Protein AF-A0A7S0W787-F1 (afdb_monomer)

Radius of gyration: 27.92 Å; Cα contacts (8 Å, |Δi|>4): 117; chains: 1; bounding box: 80×28×77 Å

Sequence (166 aa):
MCRECEAVTPVLGPLVAQLLELDPGERISALEVVDALSQKQQAAREDATELCEEYMCPICQELVLDAHTVCADEHVFCRMCLSQWLEAKNECPTCRTITGAPRRLRVINNAVEKLASRVLTDRQREERELRKQEFIDAVAAAEAAYQGSLEEDALRRRASAASQEG

pLDDT: mean 87.85, std 10.56, range [49.78, 97.88]

Nearest PDB structures (foldseek):
  4whv-assembly2_J  TM=8.852E-01  e=3.895E-07  Homo sapiens
  4orh-assembly3_C  TM=9.271E-01  e=8.605E-07  Homo sapiens
  4orh-assembly1_L  TM=6.947E-01  e=3.646E-07  Homo sapiens
  9dgg-assembly1_K  TM=7.403E-01  e=1.379E-05  Homo sapiens
  4s3o-assembly2_B  TM=7.230E-01  e=2.049E-05  Homo sapiens

Structure (mmCIF, N/CA/C/O backbone):
data_AF-A0A7S0W787-F1
#
_entry.id   AF-A0A7S0W787-F1
#
loop_
_atom_site.group_PDB
_atom_site.id
_atom_site.type_symbol
_atom_site.label_atom_id
_atom_site.label_alt_id
_atom_site.label_comp_id
_atom_site.label_asym_id
_atom_site.label_entity_id
_atom_site.label_seq_id
_atom_site.pdbx_PDB_ins_code
_atom_site.Cartn_x
_atom_site.Cartn_y
_atom_site.Cartn_z
_atom_site.occupancy
_atom_site.B_iso_or_equiv
_atom_site.auth_seq_id
_atom_site.auth_comp_id
_atom_site.auth_asym_id
_atom_site.auth_atom_id
_atom_site.pdbx_PDB_model_num
ATOM 1 N N . MET A 1 1 ? -11.855 14.039 47.898 1.00 52.19 1 MET A N 1
ATOM 2 C CA . MET A 1 1 ? -10.699 13.577 47.095 1.00 52.19 1 MET A CA 1
ATOM 3 C C . MET A 1 1 ? -9.539 14.544 47.308 1.00 52.19 1 MET A C 1
ATOM 5 O O . MET A 1 1 ? -9.792 15.720 47.532 1.00 52.19 1 MET A O 1
ATOM 9 N N . CYS A 1 2 ? -8.297 14.051 47.350 1.00 54.84 2 CYS A N 1
ATOM 10 C CA . CYS A 1 2 ? -7.092 14.872 47.530 1.00 54.84 2 CYS A CA 1
ATOM 11 C C . CYS A 1 2 ? -6.780 15.657 46.239 1.00 54.84 2 CYS A C 1
ATOM 13 O O . CYS A 1 2 ? -6.910 15.096 45.152 1.00 54.84 2 CYS A O 1
ATOM 15 N N . ARG A 1 3 ? -6.325 16.918 46.355 1.00 59.16 3 ARG A N 1
ATOM 16 C CA . ARG A 1 3 ? -5.913 17.775 45.218 1.00 59.16 3 ARG A CA 1
ATOM 17 C C . ARG A 1 3 ? -4.803 17.158 44.354 1.00 59.16 3 ARG A C 1
ATOM 19 O O . ARG A 1 3 ? -4.691 17.492 43.182 1.00 59.16 3 ARG A O 1
ATOM 26 N N . GLU A 1 4 ? -4.008 16.242 44.902 1.00 56.34 4 GLU A N 1
ATOM 27 C CA . GLU A 1 4 ? -2.956 15.535 44.157 1.00 56.34 4 GLU A CA 1
ATOM 28 C C . GLU A 1 4 ? -3.520 14.453 43.219 1.00 56.34 4 GLU A C 1
ATOM 30 O O . GLU A 1 4 ? -2.896 14.138 42.211 1.00 56.34 4 GLU A O 1
ATOM 35 N N . CYS A 1 5 ? -4.722 13.921 43.476 1.00 52.41 5 CYS A N 1
ATOM 36 C CA . CYS A 1 5 ? -5.348 12.907 42.618 1.00 52.41 5 CYS A CA 1
ATOM 37 C C . CYS A 1 5 ? -5.974 13.508 41.343 1.00 52.41 5 CYS A C 1
ATOM 39 O O . CYS A 1 5 ? -6.002 12.849 40.304 1.00 52.41 5 CYS A O 1
ATOM 41 N N . GLU A 1 6 ? -6.444 14.760 41.404 1.00 52.56 6 GL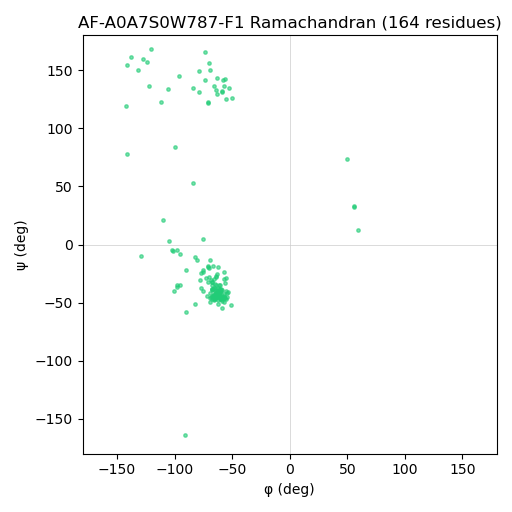U A N 1
ATOM 42 C CA . GLU A 1 6 ? -7.028 15.483 40.259 1.00 52.56 6 GLU A CA 1
ATOM 43 C C . GLU A 1 6 ? -5.985 15.822 39.180 1.00 52.56 6 GLU A C 1
ATOM 45 O O . GLU A 1 6 ? -6.308 15.827 37.995 1.00 52.56 6 GLU A O 1
ATOM 50 N N . ALA A 1 7 ? -4.720 16.036 39.565 1.00 57.72 7 ALA A N 1
ATOM 51 C CA . ALA A 1 7 ? -3.634 16.354 38.633 1.00 57.72 7 ALA A CA 1
ATOM 52 C C . ALA A 1 7 ? -3.102 15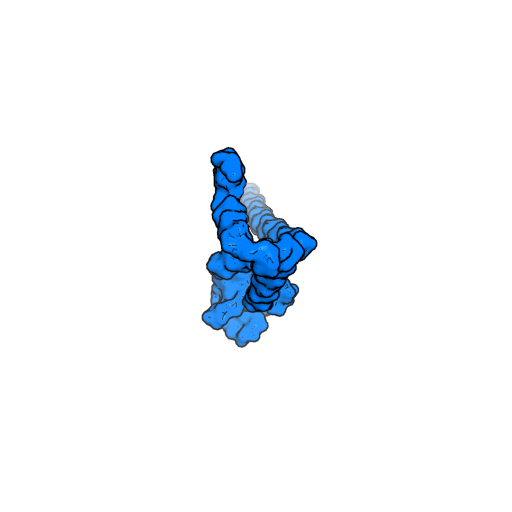.132 37.856 1.00 57.72 7 ALA A C 1
ATOM 54 O O . ALA A 1 7 ? -2.548 15.285 36.770 1.00 57.72 7 ALA A O 1
ATOM 55 N N . VAL A 1 8 ? -3.266 13.918 38.397 1.00 58.81 8 VAL A N 1
ATOM 56 C CA . VAL A 1 8 ? -2.678 12.683 37.840 1.00 58.81 8 VAL A CA 1
ATOM 57 C C . VAL A 1 8 ? -3.606 12.004 36.824 1.00 58.81 8 VAL A C 1
ATOM 59 O O . VAL A 1 8 ? -3.138 11.273 35.955 1.00 58.81 8 VAL A O 1
ATO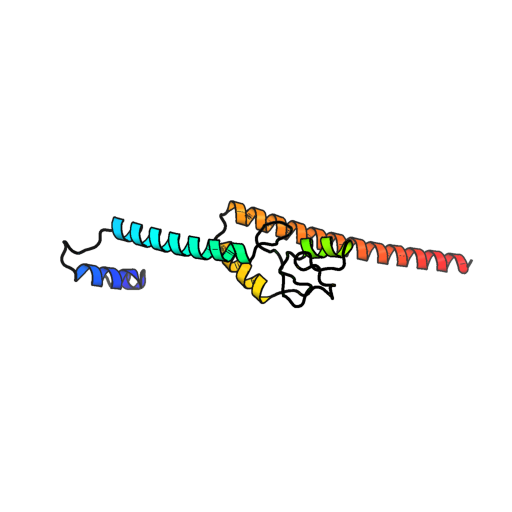M 62 N N . THR A 1 9 ? -4.918 12.266 36.874 1.00 55.59 9 THR A N 1
ATOM 63 C CA . THR A 1 9 ? -5.894 11.696 35.927 1.00 55.59 9 THR A CA 1
ATOM 64 C C . THR A 1 9 ? -6.982 12.716 35.546 1.00 55.59 9 THR A C 1
ATOM 66 O O . THR A 1 9 ? -8.112 12.635 36.030 1.00 55.59 9 THR A O 1
ATOM 69 N N . PRO A 1 10 ? -6.687 13.674 34.645 1.00 64.44 10 PRO A N 1
ATOM 70 C CA . PRO A 1 10 ? -7.582 14.803 34.350 1.00 64.44 10 PRO A CA 1
ATOM 71 C C . PRO A 1 10 ? -8.946 14.387 33.777 1.00 64.44 10 PRO A C 1
ATOM 73 O O . PRO A 1 10 ? -9.900 15.154 33.827 1.00 64.44 10 PRO A O 1
ATOM 76 N N . VAL A 1 11 ? -9.050 13.167 33.247 1.00 71.56 11 VAL A N 1
ATOM 77 C CA . VAL A 1 11 ? -10.291 12.609 32.693 1.00 71.56 11 VAL A CA 1
ATOM 78 C C . VAL A 1 11 ? -11.046 11.763 33.720 1.00 71.56 11 VAL A C 1
ATOM 80 O O . VAL A 1 11 ? -12.273 11.762 33.738 1.00 71.56 11 VAL A O 1
ATOM 83 N N . LEU A 1 12 ? -10.330 11.053 34.597 1.00 76.75 12 LEU A N 1
ATOM 84 C CA . LEU A 1 12 ? -10.939 10.081 35.505 1.00 76.75 12 LEU A CA 1
ATOM 85 C C . LEU A 1 12 ? -11.639 10.771 36.684 1.00 76.75 12 LEU A C 1
ATOM 87 O O . LEU A 1 12 ? -12.713 10.342 37.089 1.00 76.75 12 LEU A O 1
ATOM 91 N N . GLY A 1 13 ? -11.069 11.864 37.204 1.00 79.12 13 GLY A N 1
ATOM 92 C CA . GLY A 1 13 ? -11.644 12.629 38.318 1.00 79.12 13 GLY A CA 1
ATOM 93 C C . GLY A 1 13 ? -13.055 13.172 38.035 1.00 79.12 13 GLY A C 1
ATOM 94 O O . GLY A 1 13 ? -13.975 12.849 38.789 1.00 79.12 13 GLY A O 1
ATOM 95 N N . PRO A 1 14 ? -13.262 13.934 36.943 1.00 82.25 14 PRO A N 1
ATOM 96 C CA . PRO A 1 14 ? -14.587 14.425 36.561 1.00 82.25 14 PRO A CA 1
ATOM 97 C C . PRO A 1 14 ? -15.596 13.302 36.293 1.00 82.25 14 PRO A C 1
ATOM 99 O O . PRO A 1 14 ? -16.752 13.410 36.693 1.00 82.25 14 PRO A O 1
ATOM 102 N N . LEU A 1 15 ? -15.153 12.204 35.671 1.00 80.50 15 LEU A N 1
ATOM 103 C CA . LEU A 1 15 ? -16.003 11.047 35.386 1.00 80.50 15 LEU A CA 1
ATOM 104 C C . LEU A 1 15 ? -16.492 10.373 36.680 1.00 80.50 15 LEU A C 1
ATOM 106 O O . LEU A 1 15 ? -17.666 10.043 36.813 1.00 80.50 15 LEU A O 1
ATOM 110 N N . VAL A 1 16 ? -15.599 10.205 37.660 1.00 83.38 16 VAL A N 1
ATOM 111 C CA . VAL A 1 16 ? -15.938 9.642 38.975 1.00 83.38 16 VAL A CA 1
ATOM 112 C C . VAL A 1 16 ? -16.894 10.562 39.737 1.00 83.38 16 VAL A C 1
ATOM 114 O O . VAL A 1 16 ? -17.827 10.064 40.359 1.00 83.38 16 VAL A O 1
ATOM 117 N N . ALA A 1 17 ? -16.713 11.886 39.668 1.00 83.81 17 ALA A N 1
ATOM 118 C CA . ALA A 1 17 ? -17.637 12.840 40.285 1.00 83.81 17 ALA A CA 1
ATOM 119 C C . ALA A 1 17 ? -19.055 12.720 39.699 1.00 83.81 17 ALA A C 1
ATOM 121 O O . ALA A 1 17 ? -20.009 12.578 40.458 1.00 83.81 17 ALA A O 1
ATOM 122 N N . GLN A 1 18 ? -19.177 12.659 38.368 1.00 82.88 18 GLN A N 1
ATOM 123 C CA . GLN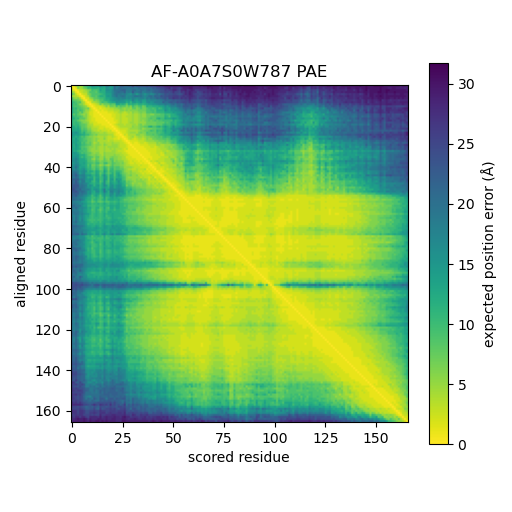 A 1 18 ? -20.459 12.455 37.679 1.00 82.88 18 GLN A CA 1
ATOM 124 C C . GLN A 1 18 ? -21.128 11.126 38.059 1.00 82.88 18 GLN A C 1
ATOM 126 O O . GLN A 1 18 ? -22.333 11.079 38.279 1.00 82.88 18 GLN A O 1
ATOM 131 N N . LEU A 1 19 ? -20.361 10.039 38.189 1.00 82.12 19 LEU A N 1
ATOM 132 C CA . LEU A 1 19 ? -20.898 8.739 38.612 1.00 82.12 19 LEU A CA 1
ATOM 133 C C . LEU A 1 19 ? -21.380 8.739 40.069 1.00 82.12 19 LEU A C 1
ATOM 135 O O . LEU A 1 19 ? -22.312 8.015 40.412 1.00 82.12 19 LEU A O 1
ATOM 139 N N . LEU A 1 20 ? -20.748 9.524 40.944 1.00 84.81 20 LEU A N 1
ATOM 140 C CA . LEU A 1 20 ? -21.141 9.627 42.350 1.00 84.81 20 LEU A CA 1
ATOM 141 C C . LEU A 1 20 ? -22.411 10.466 42.559 1.00 84.81 20 LEU A C 1
ATOM 143 O O . LEU A 1 20 ? -23.077 10.261 43.574 1.00 84.81 20 LEU A O 1
ATOM 147 N N . GLU A 1 21 ? -22.754 11.351 41.617 1.00 88.31 21 GLU A N 1
ATOM 148 C CA . GLU A 1 21 ? -24.019 12.105 41.596 1.00 88.31 21 GLU A CA 1
ATOM 149 C C . GLU A 1 21 ? -25.236 11.228 41.256 1.00 88.31 21 GLU A C 1
ATOM 151 O O . GLU A 1 21 ? -26.361 11.604 41.578 1.00 88.31 21 GLU A O 1
ATOM 156 N N . LEU A 1 22 ? -25.021 10.050 40.658 1.00 85.81 22 LEU A N 1
ATOM 157 C CA . LEU A 1 22 ? -26.072 9.065 40.396 1.00 85.81 22 LEU A CA 1
ATOM 158 C C . LEU A 1 22 ? -26.417 8.258 41.652 1.00 85.81 22 LEU A C 1
ATOM 160 O O . LEU A 1 22 ? -25.543 7.955 42.487 1.00 85.81 22 LEU A O 1
ATOM 164 N N . ASP A 1 23 ? -27.679 7.833 41.735 1.00 91.62 23 ASP A N 1
ATOM 165 C CA . ASP A 1 23 ? -28.135 6.904 42.763 1.00 91.62 23 ASP A CA 1
ATOM 166 C C . ASP A 1 23 ? -27.322 5.598 42.704 1.00 91.62 23 ASP A C 1
ATOM 168 O O . ASP A 1 23 ? -27.001 5.116 41.615 1.00 91.62 23 ASP A O 1
ATOM 172 N N . PRO A 1 24 ? -26.975 4.968 43.846 1.00 84.88 24 PRO A N 1
ATOM 173 C CA . PRO A 1 24 ? -26.099 3.795 43.861 1.00 84.88 24 PRO A CA 1
ATOM 174 C C . PRO A 1 24 ? -26.560 2.624 42.982 1.00 84.88 24 PRO A C 1
ATOM 176 O O . PRO A 1 24 ? -25.714 1.868 42.513 1.00 84.88 24 PRO A O 1
ATOM 179 N N . GLY A 1 25 ? -27.872 2.473 42.766 1.00 83.94 25 GLY A N 1
ATOM 180 C CA . GLY A 1 25 ? -28.451 1.447 41.890 1.00 83.94 25 GLY A CA 1
ATOM 181 C C . GLY A 1 25 ? -28.427 1.792 40.397 1.00 83.94 25 GLY A C 1
ATOM 182 O O . GLY A 1 25 ? -28.647 0.908 39.578 1.00 83.94 25 GLY A O 1
ATOM 183 N N . GLU A 1 26 ? -28.149 3.047 40.045 1.00 85.38 26 GLU A N 1
ATOM 184 C CA . GLU A 1 26 ? -28.055 3.544 38.664 1.00 85.38 26 GLU A CA 1
ATOM 185 C C . GLU A 1 26 ? -26.599 3.688 38.194 1.00 85.38 26 GLU A C 1
ATOM 187 O O . GLU A 1 26 ? -26.330 3.990 37.030 1.00 85.38 26 GLU A O 1
ATOM 192 N N . ARG A 1 27 ? -25.632 3.469 39.093 1.00 87.69 27 ARG A N 1
ATOM 193 C CA . ARG A 1 27 ? -24.209 3.503 38.758 1.00 87.69 27 ARG A CA 1
ATOM 194 C C . ARG A 1 27 ? -23.845 2.289 37.923 1.00 87.69 27 ARG A C 1
ATOM 196 O O . ARG A 1 27 ? -23.958 1.155 38.381 1.00 87.69 27 ARG A O 1
ATOM 203 N N . ILE A 1 28 ? -23.316 2.555 36.737 1.00 85.25 28 ILE A N 1
ATOM 204 C CA . ILE A 1 28 ? -22.718 1.531 35.889 1.00 85.25 28 ILE A CA 1
ATOM 205 C C . ILE A 1 28 ? -21.558 0.846 36.628 1.00 85.25 28 ILE A C 1
ATOM 207 O O . ILE A 1 28 ? -20.701 1.496 37.238 1.00 85.25 28 ILE A O 1
ATOM 211 N N . SER A 1 29 ? -21.538 -0.481 36.603 1.00 87.69 29 SER A N 1
ATOM 212 C CA . SER A 1 29 ? -20.470 -1.265 37.210 1.00 87.69 29 SER A CA 1
ATOM 213 C C . SER A 1 29 ? -19.169 -1.121 36.422 1.00 87.69 29 SER A C 1
ATOM 215 O O . SER A 1 29 ? -19.155 -0.854 35.220 1.00 87.69 29 SER A O 1
ATOM 217 N N . ALA A 1 30 ? -18.038 -1.360 37.091 1.00 85.31 30 ALA A N 1
ATOM 218 C CA . ALA A 1 30 ? -16.740 -1.377 36.420 1.00 85.31 30 ALA A CA 1
ATOM 219 C C . ALA A 1 30 ? -16.703 -2.382 35.252 1.00 85.31 30 ALA A C 1
ATOM 221 O O . ALA A 1 30 ? -16.044 -2.121 34.251 1.00 85.31 30 ALA A O 1
ATOM 222 N N . LEU A 1 31 ? -17.433 -3.499 35.367 1.00 88.44 31 LEU A N 1
ATOM 223 C CA . LEU A 1 31 ? -17.524 -4.510 34.316 1.00 88.44 31 LEU A CA 1
ATOM 224 C C . LEU A 1 31 ? -18.271 -3.971 33.089 1.00 88.44 31 LEU A C 1
ATOM 226 O O . LEU A 1 31 ? -17.760 -4.061 31.981 1.00 88.44 31 LEU A O 1
ATOM 230 N N . GLU A 1 32 ? -19.419 -3.324 33.289 1.00 90.12 32 GLU A N 1
ATOM 231 C CA . GLU A 1 32 ? -20.201 -2.727 32.199 1.00 90.12 32 GLU A CA 1
ATOM 232 C C . GLU A 1 32 ? -19.447 -1.588 31.496 1.00 90.12 32 GLU A C 1
ATOM 234 O O . GLU A 1 32 ? -19.536 -1.445 30.277 1.00 90.12 32 GLU A O 1
ATOM 239 N N . VAL A 1 33 ? -18.652 -0.800 32.232 1.00 86.94 33 VAL A N 1
ATOM 240 C CA . VAL A 1 33 ? -17.760 0.203 31.625 1.00 86.94 33 VAL A CA 1
ATOM 241 C C . VAL A 1 33 ? -16.705 -0.469 30.745 1.00 86.94 33 VAL A C 1
ATOM 243 O O . VAL A 1 33 ? -16.465 -0.019 29.624 1.00 86.94 33 VAL A O 1
ATOM 246 N N . VAL A 1 34 ? -16.073 -1.542 31.228 1.00 88.44 34 VAL A N 1
ATOM 247 C CA . VAL A 1 34 ? -15.064 -2.296 30.465 1.00 88.44 34 VAL A CA 1
ATOM 248 C C . VAL A 1 34 ? -15.678 -2.938 29.220 1.00 88.44 34 VAL A C 1
ATOM 250 O O . VAL A 1 34 ? -15.078 -2.859 28.145 1.00 88.44 34 VAL A O 1
ATOM 253 N N . ASP A 1 35 ? -16.880 -3.500 29.329 1.00 91.81 35 ASP A N 1
ATOM 254 C CA . ASP A 1 35 ? -17.603 -4.095 28.205 1.00 91.81 35 ASP A CA 1
ATOM 255 C C . ASP A 1 35 ? -17.971 -3.039 27.157 1.00 91.81 35 ASP A C 1
ATOM 257 O O . ASP A 1 35 ? -17.689 -3.224 25.972 1.00 91.81 35 ASP A O 1
ATOM 261 N N . ALA A 1 36 ? -18.510 -1.888 27.572 1.00 86.38 36 ALA A N 1
ATOM 262 C CA . ALA A 1 36 ? -18.853 -0.793 26.664 1.00 86.38 36 ALA A CA 1
ATOM 263 C C . ALA A 1 36 ? -17.620 -0.221 25.940 1.00 86.38 36 ALA A C 1
ATOM 265 O O . ALA A 1 36 ? -17.670 0.077 24.742 1.00 86.38 36 ALA A O 1
ATOM 266 N N . LEU A 1 37 ? -16.486 -0.087 26.640 1.00 86.50 37 LEU A N 1
ATOM 267 C CA . LEU A 1 37 ? -15.221 0.336 26.033 1.00 86.50 37 LEU A CA 1
ATOM 268 C C . LEU A 1 37 ? -14.700 -0.702 25.037 1.00 86.50 37 LEU A C 1
ATOM 270 O O . LEU A 1 37 ? -14.260 -0.327 23.949 1.00 86.50 37 LEU A O 1
ATOM 274 N N . SER A 1 38 ? -14.783 -1.986 25.383 1.00 87.88 38 SER A N 1
ATOM 275 C CA . SER A 1 38 ? -14.355 -3.089 24.517 1.00 87.88 38 SER A CA 1
ATOM 276 C C . SER A 1 38 ? -15.205 -3.162 23.247 1.00 87.88 38 SER A C 1
ATOM 278 O O . SER A 1 38 ? -14.655 -3.231 22.151 1.00 87.88 38 SER A O 1
ATOM 280 N N . GLN A 1 39 ? -16.531 -3.040 23.364 1.00 86.25 39 GLN A N 1
ATOM 281 C CA . GLN A 1 39 ? -17.450 -2.976 22.221 1.00 86.25 39 GLN A CA 1
ATOM 282 C C . GLN A 1 39 ? -17.150 -1.776 21.316 1.00 86.25 39 GLN A C 1
ATOM 284 O O . GLN A 1 39 ? -17.072 -1.919 20.097 1.00 86.25 39 GLN A O 1
ATOM 289 N N . LYS A 1 40 ? -16.906 -0.594 21.896 1.00 83.56 40 LYS A N 1
ATOM 290 C CA . LYS A 1 40 ? -16.558 0.609 21.127 1.00 83.56 40 LYS A CA 1
ATOM 291 C C . LYS A 1 40 ? -15.212 0.476 20.408 1.00 83.56 40 LYS A C 1
ATOM 293 O O . LYS A 1 40 ? -15.070 0.956 19.285 1.00 83.56 40 LYS A O 1
ATOM 298 N N . GLN A 1 41 ? -14.225 -0.164 21.036 1.00 82.88 41 GLN A N 1
ATOM 299 C CA . GLN A 1 41 ? -12.941 -0.471 20.399 1.00 82.88 41 GLN A CA 1
ATOM 300 C C . GLN A 1 41 ? -13.090 -1.497 19.272 1.00 82.88 41 GLN A C 1
ATOM 302 O O . GLN A 1 41 ? -12.422 -1.364 18.249 1.00 82.88 41 GLN A O 1
ATOM 307 N N . GLN A 1 42 ? -13.959 -2.491 19.448 1.00 82.31 42 GLN A N 1
ATOM 308 C CA . GLN A 1 42 ? -14.235 -3.511 18.445 1.00 82.31 42 GLN A CA 1
ATOM 309 C C . GLN A 1 42 ? -14.914 -2.915 17.204 1.00 82.31 42 GLN A C 1
ATOM 311 O O . GLN A 1 42 ? -14.412 -3.112 16.104 1.00 82.31 42 GLN A O 1
ATOM 316 N N . ALA A 1 43 ? -15.948 -2.087 17.378 1.00 78.06 43 ALA A N 1
ATOM 317 C CA . ALA A 1 43 ? -16.596 -1.383 16.268 1.00 78.06 43 ALA A CA 1
ATOM 318 C C . ALA A 1 43 ? -15.606 -0.487 15.498 1.00 78.06 43 ALA A C 1
ATOM 320 O O . ALA A 1 43 ? -15.510 -0.552 14.279 1.00 78.06 43 ALA A O 1
ATOM 321 N N . ALA A 1 44 ? -14.769 0.278 16.213 1.00 77.31 44 ALA A N 1
ATOM 322 C CA . ALA A 1 44 ? -13.744 1.108 15.577 1.00 77.31 44 ALA A CA 1
ATOM 323 C C . ALA A 1 44 ? -12.671 0.291 14.826 1.00 77.31 44 ALA A C 1
ATOM 325 O O . ALA A 1 44 ? -12.044 0.803 13.898 1.00 77.31 44 ALA A O 1
ATOM 326 N N . ARG A 1 45 ? -12.419 -0.958 15.242 1.00 79.50 45 ARG A N 1
ATOM 327 C CA . ARG A 1 45 ? -11.538 -1.893 14.530 1.00 79.50 45 ARG A CA 1
ATOM 328 C C . ARG A 1 45 ? -12.206 -2.469 13.289 1.00 79.50 45 ARG A C 1
ATOM 330 O O . ARG A 1 45 ? -11.527 -2.594 12.277 1.00 79.50 45 ARG A O 1
ATOM 337 N N . GLU A 1 46 ? -13.488 -2.802 13.362 1.00 82.12 46 GLU A N 1
ATOM 338 C CA . GLU A 1 46 ? -14.277 -3.298 12.230 1.00 82.12 46 GLU A CA 1
ATOM 339 C C . GLU A 1 46 ? -14.361 -2.240 11.123 1.00 82.12 46 GLU A C 1
ATOM 341 O O . GLU A 1 46 ? -13.917 -2.518 10.011 1.00 82.12 46 GLU A O 1
ATOM 346 N N . ASP A 1 47 ? -14.741 -1.000 1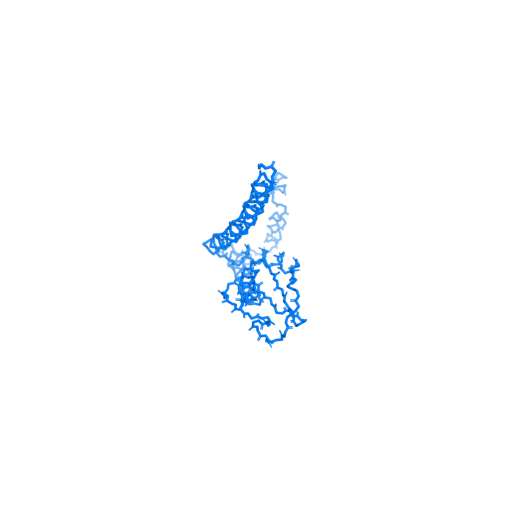1.456 1.00 80.81 47 ASP A N 1
ATOM 347 C CA . ASP A 1 47 ? -14.755 0.137 10.518 1.00 80.81 47 ASP A CA 1
ATOM 348 C C . ASP A 1 47 ? -13.383 0.349 9.850 1.00 80.81 47 ASP A C 1
ATOM 350 O O . ASP A 1 47 ? -13.256 0.628 8.657 1.00 80.81 47 ASP A O 1
ATOM 354 N N . ALA A 1 48 ? -12.309 0.227 10.635 1.00 80.25 48 ALA A N 1
ATOM 355 C CA . ALA A 1 48 ? -10.956 0.389 10.124 1.00 80.25 48 ALA A CA 1
ATOM 356 C C . ALA A 1 48 ? -10.511 -0.802 9.254 1.00 80.25 48 ALA A C 1
ATOM 358 O O . ALA A 1 48 ? -9.698 -0.610 8.350 1.00 80.25 48 ALA A O 1
ATOM 359 N N . THR A 1 49 ? -11.041 -2.003 9.505 1.00 82.38 49 THR A N 1
ATOM 360 C CA . THR A 1 49 ? -10.778 -3.210 8.707 1.00 82.38 49 THR A CA 1
ATOM 361 C C . THR A 1 49 ? -11.462 -3.122 7.349 1.00 82.38 49 THR A C 1
ATOM 363 O O . THR A 1 49 ? -10.803 -3.372 6.346 1.00 82.38 49 THR A O 1
ATOM 366 N N . GLU A 1 50 ? -12.719 -2.678 7.301 1.00 84.44 50 GLU A N 1
ATOM 367 C CA . GLU A 1 50 ? -13.434 -2.409 6.045 1.00 84.44 50 GLU A CA 1
ATOM 368 C C . GLU A 1 50 ? -12.663 -1.384 5.198 1.00 84.44 50 GLU A C 1
ATOM 370 O O . GLU A 1 50 ? -12.373 -1.606 4.025 1.00 84.44 50 GLU A O 1
ATOM 375 N N . LEU A 1 51 ? -12.189 -0.303 5.825 1.00 83.50 51 LEU A N 1
ATOM 376 C CA . LEU A 1 51 ? -11.371 0.693 5.136 1.00 83.50 51 LEU A CA 1
ATOM 377 C C . LEU A 1 51 ? -10.025 0.135 4.639 1.00 83.50 51 LEU A C 1
ATOM 379 O O . LEU A 1 51 ? -9.476 0.650 3.667 1.00 83.50 51 LEU A O 1
ATOM 383 N N . CYS A 1 52 ? -9.461 -0.891 5.283 1.00 84.00 52 CYS A N 1
ATOM 384 C CA . CYS A 1 52 ? -8.227 -1.524 4.816 1.00 84.00 52 CYS A CA 1
ATOM 385 C C . CYS A 1 52 ? -8.398 -2.244 3.473 1.00 84.00 52 CYS A C 1
ATOM 387 O O . CYS A 1 52 ? -7.423 -2.301 2.719 1.00 84.00 52 CYS A O 1
ATOM 389 N N . GLU A 1 53 ? -9.593 -2.750 3.160 1.00 84.31 53 GLU A N 1
ATOM 390 C CA . GLU A 1 53 ? -9.871 -3.474 1.912 1.00 84.31 53 GLU A CA 1
ATOM 391 C C . GLU A 1 53 ? -9.666 -2.576 0.681 1.00 84.31 53 GLU A C 1
ATOM 393 O O . GLU A 1 53 ? -9.050 -2.996 -0.300 1.00 84.31 53 GLU A O 1
ATOM 398 N N . GLU A 1 54 ? -10.041 -1.299 0.787 1.00 87.69 54 GLU A N 1
ATOM 399 C CA . GLU A 1 54 ? -9.869 -0.275 -0.258 1.00 87.69 54 GLU A CA 1
ATOM 400 C C . GLU A 1 54 ? -8.397 0.078 -0.543 1.00 87.69 54 GLU A C 1
ATOM 402 O O . GLU A 1 54 ? -8.058 0.640 -1.586 1.00 87.69 54 GLU A O 1
ATOM 407 N N . TYR A 1 55 ? -7.489 -0.252 0.381 1.00 93.44 55 TYR A N 1
ATOM 408 C CA . TYR A 1 55 ? -6.054 0.013 0.258 1.00 93.44 55 TYR A CA 1
ATOM 409 C C . TYR A 1 55 ? -5.227 -1.255 0.051 1.00 93.44 55 TYR A C 1
ATOM 411 O O . TYR A 1 55 ? -4.018 -1.253 0.312 1.00 93.44 55 TYR A O 1
ATOM 419 N N . MET A 1 56 ? -5.841 -2.340 -0.417 1.00 95.06 56 MET A N 1
ATOM 420 C CA . MET A 1 56 ? -5.114 -3.541 -0.812 1.00 95.06 56 MET A CA 1
ATOM 421 C C . MET A 1 56 ? -4.587 -3.427 -2.240 1.00 95.06 56 MET A C 1
ATOM 423 O O . MET A 1 56 ? -5.281 -3.029 -3.171 1.00 95.06 56 MET A O 1
ATOM 427 N N . CYS A 1 57 ? -3.331 -3.814 -2.433 1.00 97.12 57 CYS A N 1
ATOM 428 C CA . CYS A 1 57 ? -2.745 -3.910 -3.758 1.00 97.12 57 CYS A CA 1
ATOM 429 C C . CYS A 1 57 ? -3.372 -5.108 -4.488 1.00 97.12 57 CYS A C 1
ATOM 431 O O . CYS A 1 57 ? -3.207 -6.233 -4.018 1.00 97.12 57 CYS A O 1
ATOM 433 N N . PRO A 1 58 ? -3.996 -4.936 -5.663 1.00 96.25 58 PRO A N 1
ATOM 434 C CA . PRO A 1 58 ? -4.664 -6.037 -6.365 1.00 96.25 58 PRO A CA 1
ATOM 435 C C . PRO A 1 58 ? -3.688 -7.084 -6.930 1.00 96.25 58 PRO A C 1
ATOM 437 O O . PRO A 1 58 ? -4.109 -8.170 -7.314 1.00 96.25 58 PRO A O 1
ATOM 440 N N . ILE A 1 59 ? -2.385 -6.780 -6.983 1.00 96.88 59 ILE A N 1
ATOM 441 C CA . ILE A 1 59 ? -1.353 -7.714 -7.456 1.00 96.88 59 ILE A CA 1
ATOM 442 C C . ILE A 1 59 ? -0.930 -8.672 -6.338 1.00 96.88 59 ILE A C 1
ATOM 444 O O . ILE A 1 59 ? -0.901 -9.880 -6.548 1.00 96.88 59 ILE A O 1
ATOM 448 N N . CYS A 1 60 ? -0.588 -8.144 -5.158 1.00 95.75 60 CYS A N 1
ATOM 449 C CA . CYS A 1 60 ? -0.078 -8.955 -4.046 1.00 95.75 60 CYS A CA 1
ATOM 450 C C . CYS A 1 60 ? -1.117 -9.239 -2.954 1.00 95.75 60 CYS A C 1
ATOM 452 O O . CYS A 1 60 ? -0.802 -9.962 -2.021 1.00 95.75 60 CYS A O 1
ATOM 454 N N . GLN A 1 61 ? -2.319 -8.663 -3.052 1.00 94.62 61 GLN A N 1
ATOM 455 C CA . GLN A 1 61 ? -3.433 -8.829 -2.106 1.00 94.62 61 GLN A CA 1
ATOM 456 C C . GLN A 1 61 ? -3.077 -8.470 -0.656 1.00 94.62 61 GLN A C 1
ATOM 458 O O . GLN A 1 61 ? -3.607 -9.027 0.297 1.00 94.62 61 GLN A O 1
ATOM 463 N N . GLU A 1 62 ? -2.179 -7.502 -0.487 1.00 94.56 62 GLU A N 1
ATOM 464 C CA . GLU A 1 62 ? -1.785 -6.975 0.818 1.00 94.56 62 GLU A CA 1
ATOM 465 C C . GLU A 1 62 ? -1.923 -5.456 0.837 1.00 94.56 62 GLU A C 1
ATOM 467 O O . GLU A 1 62 ? -1.888 -4.811 -0.217 1.00 94.56 62 GLU A O 1
ATOM 472 N N . LEU A 1 63 ? -2.004 -4.875 2.040 1.00 95.25 63 LEU A N 1
ATOM 473 C CA . LEU A 1 63 ? -2.042 -3.427 2.232 1.00 95.25 63 LEU A CA 1
ATOM 474 C C . LEU A 1 63 ? -0.895 -2.755 1.461 1.00 95.25 63 LEU A C 1
ATOM 476 O O . LEU A 1 63 ? 0.279 -3.111 1.631 1.00 95.25 63 LEU A O 1
ATOM 480 N N . VAL A 1 64 ? -1.226 -1.776 0.621 1.00 97.06 64 VAL A N 1
ATOM 481 C CA . VAL A 1 64 ? -0.294 -1.166 -0.334 1.00 97.06 64 VAL A CA 1
ATOM 482 C C . VAL A 1 64 ? 0.987 -0.674 0.354 1.00 97.06 64 VAL A C 1
ATOM 484 O O . VAL A 1 64 ? 0.953 -0.031 1.402 1.00 97.06 64 VAL A O 1
ATOM 487 N N . LEU A 1 65 ? 2.144 -0.960 -0.242 1.00 96.06 65 LEU A N 1
ATOM 488 C CA . LEU A 1 65 ? 3.450 -0.450 0.177 1.00 96.06 65 LEU A CA 1
ATOM 489 C C . LEU A 1 65 ? 4.001 0.506 -0.870 1.00 96.06 65 LEU A C 1
ATOM 491 O O . LEU A 1 65 ? 4.177 0.122 -2.024 1.00 96.06 65 LEU A O 1
ATOM 495 N N . ASP A 1 66 ? 4.284 1.738 -0.448 1.00 95.38 66 ASP A N 1
ATOM 496 C CA . ASP A 1 66 ? 4.682 2.830 -1.334 1.00 95.38 66 ASP A CA 1
ATOM 497 C C . ASP A 1 66 ? 3.713 2.964 -2.525 1.00 95.38 66 ASP A C 1
ATOM 499 O O . ASP A 1 66 ? 4.010 2.569 -3.647 1.00 95.38 66 ASP A O 1
ATOM 503 N N . ALA A 1 67 ? 2.513 3.477 -2.260 1.00 97.00 67 ALA A N 1
ATOM 504 C CA . ALA A 1 67 ? 1.397 3.590 -3.189 1.00 97.00 67 ALA A CA 1
ATOM 505 C C . ALA A 1 67 ? 1.757 4.340 -4.475 1.00 97.00 67 ALA A C 1
ATOM 507 O O . ALA A 1 67 ? 2.204 5.493 -4.435 1.00 97.00 67 ALA A O 1
ATOM 508 N N . HIS A 1 68 ? 1.512 3.693 -5.614 1.00 96.94 68 HIS A N 1
ATOM 509 C CA . HIS A 1 68 ? 1.687 4.257 -6.948 1.00 96.94 68 HIS A CA 1
ATOM 510 C C . HIS A 1 68 ? 0.459 4.015 -7.824 1.00 96.94 68 HIS A C 1
ATOM 512 O O . HIS A 1 68 ? -0.227 3.005 -7.688 1.00 96.94 68 HIS A O 1
ATOM 518 N N . THR A 1 69 ? 0.237 4.938 -8.757 1.00 96.25 69 THR A N 1
ATOM 519 C CA . THR A 1 69 ? -0.715 4.808 -9.865 1.00 96.25 69 THR A CA 1
ATOM 520 C C . THR A 1 69 ? 0.004 5.013 -11.190 1.00 96.25 69 THR A C 1
ATOM 522 O O . THR A 1 69 ? 1.053 5.658 -11.255 1.00 96.25 69 THR A O 1
ATOM 525 N N . VAL A 1 70 ? -0.574 4.489 -12.263 1.00 96.19 70 VAL A N 1
ATOM 526 C CA . VAL A 1 70 ? -0.050 4.615 -13.624 1.00 96.19 70 VAL A CA 1
ATOM 527 C C . VAL A 1 70 ? -1.098 5.110 -14.636 1.00 96.19 70 VAL A C 1
ATOM 529 O O . VAL A 1 70 ? -0.761 5.486 -15.759 1.00 96.19 70 VAL A O 1
ATOM 532 N N . CYS A 1 71 ? -2.371 5.176 -14.240 1.00 93.94 71 CYS A N 1
ATOM 533 C CA . CYS A 1 71 ? -3.485 5.602 -15.089 1.00 93.94 71 CYS A CA 1
ATOM 534 C C . CYS A 1 71 ? -4.210 6.828 -14.515 1.00 93.94 71 CYS A C 1
ATOM 536 O O . CYS A 1 71 ? -3.993 7.223 -13.368 1.00 93.94 71 CYS A O 1
ATOM 538 N N . ALA A 1 72 ? -5.072 7.442 -15.329 1.00 91.69 72 ALA A N 1
ATOM 539 C CA . ALA A 1 72 ? -5.905 8.572 -14.913 1.00 91.69 72 ALA A CA 1
ATOM 540 C C . ALA A 1 72 ? -7.006 8.166 -13.919 1.00 91.69 72 ALA A C 1
ATOM 542 O O . ALA A 1 72 ? -7.353 8.969 -13.067 1.00 91.69 72 ALA A O 1
ATOM 543 N N . ASP A 1 73 ? -7.470 6.913 -13.972 1.00 92.38 73 ASP A N 1
ATOM 544 C CA . ASP A 1 73 ? -8.493 6.369 -13.059 1.00 92.38 73 ASP A CA 1
ATOM 545 C C . ASP A 1 73 ? -7.957 6.055 -11.646 1.00 92.38 73 ASP A C 1
ATOM 547 O O . ASP A 1 73 ? -8.659 5.478 -10.829 1.00 92.38 73 ASP A O 1
ATOM 551 N N . GLU A 1 74 ? -6.689 6.380 -11.370 1.00 92.38 74 GLU A N 1
ATOM 552 C CA . GLU A 1 74 ? -6.059 6.276 -10.045 1.00 92.38 74 GLU A CA 1
ATOM 553 C C . GLU A 1 74 ? -6.088 4.895 -9.357 1.00 92.38 74 GLU A C 1
ATOM 555 O O . GLU A 1 74 ? -6.049 4.813 -8.134 1.00 92.38 74 GLU A O 1
ATOM 560 N N . HIS A 1 75 ? -6.030 3.796 -10.118 1.00 95.50 75 HIS A N 1
ATOM 561 C CA . H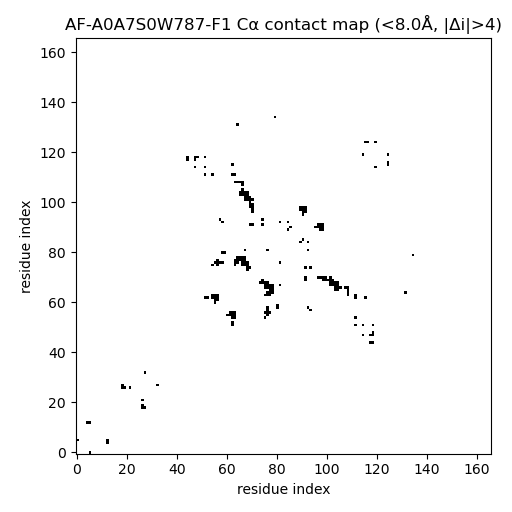IS A 1 75 ? -5.792 2.467 -9.539 1.00 95.50 75 HIS A CA 1
ATOM 562 C C . HIS A 1 75 ? -4.458 2.417 -8.780 1.00 95.50 75 HIS A C 1
ATOM 564 O O . HIS A 1 75 ? -3.415 2.830 -9.299 1.00 95.50 75 HIS A O 1
ATOM 570 N N . VAL A 1 76 ? -4.500 1.896 -7.552 1.00 96.81 76 VAL A N 1
ATOM 571 C CA . VAL A 1 76 ? -3.384 1.949 -6.605 1.00 96.81 76 VAL A CA 1
ATOM 572 C C . VAL A 1 76 ? -2.708 0.589 -6.469 1.00 96.81 76 VAL A C 1
ATOM 574 O O . VAL A 1 76 ? -3.353 -0.439 -6.280 1.00 96.81 76 VAL A O 1
ATOM 577 N N . PHE A 1 77 ? -1.380 0.594 -6.509 1.00 97.88 77 PHE A N 1
ATOM 578 C CA . PHE A 1 77 ? -0.549 -0.600 -6.389 1.00 97.88 77 PHE A CA 1
ATOM 579 C C . PHE A 1 77 ? 0.654 -0.330 -5.485 1.00 97.88 77 PHE A C 1
ATOM 581 O O . PHE A 1 77 ? 1.060 0.821 -5.292 1.00 97.88 77 PHE A O 1
ATOM 588 N N . CYS A 1 78 ? 1.278 -1.394 -4.975 1.00 97.75 78 CYS A N 1
ATOM 589 C CA . CYS A 1 78 ? 2.619 -1.285 -4.405 1.00 97.75 78 CYS A CA 1
ATOM 590 C C . CYS A 1 78 ? 3.612 -0.862 -5.491 1.00 97.75 78 CYS A C 1
ATOM 592 O O . CYS A 1 78 ? 3.530 -1.366 -6.615 1.00 97.75 78 CYS A O 1
ATOM 594 N N . ARG A 1 79 ? 4.603 -0.032 -5.146 1.00 96.06 79 ARG A N 1
ATOM 595 C CA . ARG A 1 79 ? 5.657 0.379 -6.087 1.00 96.06 79 ARG A CA 1
ATOM 596 C C . ARG A 1 79 ? 6.303 -0.812 -6.790 1.00 96.06 79 ARG A C 1
ATOM 598 O O . ARG A 1 79 ? 6.355 -0.841 -8.012 1.00 96.06 79 ARG A O 1
ATOM 605 N N . MET A 1 80 ? 6.757 -1.799 -6.019 1.00 95.38 80 MET A N 1
ATOM 606 C CA . MET A 1 80 ? 7.476 -2.957 -6.556 1.00 95.38 80 MET A CA 1
ATOM 607 C C . MET A 1 80 ? 6.595 -3.812 -7.473 1.00 95.38 80 MET A C 1
ATOM 609 O O . MET A 1 80 ? 7.016 -4.170 -8.567 1.00 95.38 80 MET A O 1
ATOM 613 N N . CYS A 1 81 ? 5.347 -4.065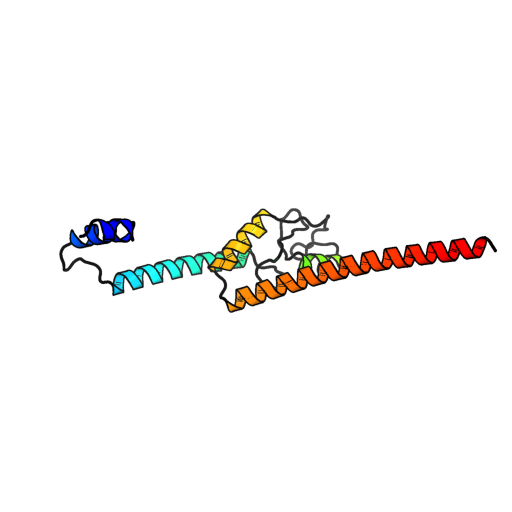 -7.066 1.00 97.19 81 CYS A N 1
ATOM 614 C CA . CYS A 1 81 ? 4.390 -4.824 -7.870 1.00 97.19 81 CYS A CA 1
ATOM 615 C C . CYS A 1 81 ? 4.092 -4.133 -9.206 1.00 97.19 81 CYS A C 1
ATOM 617 O O . CYS A 1 81 ? 4.047 -4.786 -10.245 1.00 97.19 81 CYS A O 1
ATOM 619 N N . LEU A 1 82 ? 3.901 -2.811 -9.182 1.00 96.62 82 LEU A N 1
ATOM 620 C CA . LEU A 1 82 ? 3.643 -2.042 -10.393 1.00 96.62 82 LEU A CA 1
ATOM 621 C C . LEU A 1 82 ? 4.870 -2.000 -11.307 1.00 96.62 82 LEU A C 1
ATOM 623 O O . LEU A 1 82 ? 4.727 -2.215 -12.504 1.00 96.62 82 LEU A O 1
ATOM 627 N N . SER A 1 83 ? 6.064 -1.759 -10.759 1.00 94.31 83 SER A N 1
ATOM 628 C CA . SER A 1 83 ? 7.306 -1.758 -11.539 1.00 94.31 83 SER A CA 1
ATOM 629 C C . SER A 1 83 ? 7.520 -3.088 -12.265 1.00 94.31 83 SER A C 1
ATOM 631 O O . SER A 1 83 ? 7.708 -3.080 -13.476 1.00 94.31 83 SER A O 1
ATOM 633 N N . GLN A 1 84 ? 7.392 -4.216 -11.557 1.00 94.44 84 GLN A N 1
ATOM 634 C CA . GLN A 1 84 ? 7.541 -5.554 -12.145 1.00 94.44 84 GLN A CA 1
ATOM 635 C C . GLN A 1 84 ? 6.514 -5.826 -13.252 1.00 94.44 84 GLN A C 1
ATOM 637 O O . GLN A 1 84 ? 6.834 -6.431 -14.271 1.00 94.44 84 GLN A O 1
ATOM 642 N N . TRP A 1 85 ? 5.270 -5.367 -13.088 1.00 96.12 85 TRP A N 1
ATOM 643 C CA . TRP A 1 85 ? 4.258 -5.502 -14.136 1.00 96.12 85 TRP A CA 1
ATOM 644 C C . TRP A 1 85 ? 4.626 -4.709 -15.395 1.00 96.12 85 TRP A C 1
ATOM 646 O O . TRP A 1 85 ? 4.517 -5.223 -16.512 1.00 96.12 85 TRP A O 1
ATOM 656 N N . LEU A 1 86 ? 5.084 -3.468 -15.213 1.00 94.94 86 LEU A N 1
ATOM 657 C CA . LEU A 1 86 ? 5.402 -2.556 -16.310 1.00 94.94 86 LEU A CA 1
ATOM 658 C C . LEU A 1 86 ? 6.649 -2.963 -17.106 1.00 94.94 86 LEU A C 1
ATOM 660 O O . LEU A 1 86 ? 6.770 -2.562 -18.261 1.00 94.94 86 LEU A O 1
ATOM 664 N N . GLU A 1 87 ? 7.530 -3.796 -16.543 1.00 93.19 87 GLU A N 1
ATOM 665 C CA . GLU A 1 87 ? 8.632 -4.426 -17.288 1.00 93.19 87 GLU A CA 1
ATOM 666 C C . GLU A 1 87 ? 8.121 -5.323 -18.425 1.00 93.19 87 GLU A C 1
ATOM 668 O O . GLU A 1 87 ? 8.738 -5.394 -19.487 1.00 93.19 87 GLU A O 1
ATOM 673 N N . ALA A 1 88 ? 6.978 -5.986 -18.223 1.00 93.31 88 ALA A N 1
ATOM 674 C CA . ALA A 1 88 ? 6.380 -6.877 -19.213 1.00 93.31 88 ALA A CA 1
ATOM 675 C C . ALA A 1 88 ? 5.275 -6.204 -20.040 1.00 93.31 88 ALA A C 1
ATOM 677 O O . ALA A 1 88 ? 5.085 -6.540 -21.212 1.00 93.31 88 ALA A O 1
ATOM 678 N N . LYS A 1 89 ? 4.500 -5.296 -19.435 1.00 93.94 89 LYS A N 1
ATOM 679 C CA . LYS A 1 89 ? 3.284 -4.733 -20.034 1.00 93.94 89 LYS A CA 1
ATOM 680 C C . LYS A 1 89 ? 3.119 -3.257 -19.704 1.00 93.94 89 LYS A C 1
ATOM 682 O O . LYS A 1 89 ? 2.890 -2.902 -18.556 1.00 93.94 89 LYS A O 1
ATOM 687 N N . ASN A 1 90 ? 3.096 -2.403 -20.722 1.00 93.81 90 ASN A N 1
ATOM 688 C CA . ASN A 1 90 ? 2.863 -0.964 -20.561 1.00 93.81 90 ASN A CA 1
ATOM 689 C C . ASN A 1 90 ? 1.355 -0.619 -20.497 1.00 93.81 90 ASN A C 1
ATOM 691 O O . ASN A 1 90 ? 0.851 0.196 -21.277 1.00 93.81 90 ASN A O 1
ATOM 695 N N . GLU A 1 91 ? 0.628 -1.280 -19.592 1.00 96.25 91 GLU A N 1
ATOM 696 C CA . GLU A 1 91 ? -0.798 -1.059 -19.327 1.00 96.25 91 GLU A CA 1
ATOM 697 C C . GLU A 1 91 ? -1.112 -1.157 -17.826 1.00 96.25 91 GLU A C 1
ATOM 699 O O . GLU A 1 91 ? -0.424 -1.852 -17.076 1.00 96.25 91 GLU A O 1
ATOM 704 N N . CYS A 1 92 ? -2.179 -0.492 -17.378 1.00 97.25 92 CYS A N 1
ATOM 705 C CA . CYS A 1 92 ? -2.640 -0.590 -15.995 1.00 97.25 92 CYS A CA 1
ATOM 706 C C . CYS A 1 92 ? -3.083 -2.033 -15.671 1.00 97.25 92 CYS A C 1
ATOM 708 O O . CYS A 1 92 ? -3.932 -2.561 -16.392 1.00 97.25 92 CYS A O 1
ATOM 710 N N . PRO A 1 93 ? -2.608 -2.655 -14.572 1.00 96.81 93 PRO A N 1
ATOM 711 C CA . PRO A 1 93 ? -3.001 -4.020 -14.209 1.00 96.81 93 PRO A CA 1
ATOM 712 C C . PRO A 1 93 ? -4.516 -4.213 -14.028 1.00 96.81 93 PRO A C 1
ATOM 714 O O . PRO A 1 93 ? -5.028 -5.301 -14.285 1.00 96.81 93 PRO A O 1
ATOM 717 N N . THR A 1 94 ? -5.234 -3.164 -13.610 1.00 96.50 94 THR A N 1
ATOM 718 C CA . THR A 1 94 ? -6.679 -3.229 -13.338 1.00 96.50 94 THR A CA 1
ATOM 719 C C . THR A 1 94 ? -7.517 -2.898 -14.572 1.00 96.50 94 THR A C 1
ATOM 721 O O . THR A 1 94 ? -8.315 -3.723 -15.010 1.00 96.50 94 THR A O 1
ATOM 724 N N . CYS A 1 95 ? -7.342 -1.709 -15.162 1.00 96.38 95 CYS A N 1
ATOM 725 C CA . CYS A 1 95 ? -8.193 -1.245 -16.268 1.00 96.38 95 CYS A CA 1
ATOM 726 C C . CYS A 1 95 ? -7.605 -1.453 -17.669 1.00 96.38 95 CYS A C 1
ATOM 728 O O . CYS A 1 95 ? -8.292 -1.187 -18.651 1.00 96.38 95 CYS A O 1
ATOM 730 N N . ARG A 1 96 ? -6.356 -1.929 -17.787 1.00 95.31 96 ARG A N 1
ATOM 731 C CA . ARG A 1 96 ? -5.642 -2.175 -19.059 1.00 95.31 96 ARG A CA 1
ATOM 732 C C . ARG A 1 96 ? -5.474 -0.947 -19.963 1.00 95.31 96 ARG A C 1
ATOM 734 O O . ARG A 1 96 ? -5.079 -1.065 -21.118 1.00 95.31 96 ARG A O 1
ATOM 741 N N . THR A 1 97 ? -5.729 0.252 -19.446 1.00 94.31 97 THR A N 1
ATOM 742 C CA . THR A 1 97 ? -5.428 1.501 -20.150 1.00 94.31 97 THR A CA 1
ATOM 743 C C . THR A 1 97 ? -3.916 1.656 -20.310 1.00 94.31 97 THR A C 1
ATOM 745 O O . THR A 1 97 ? -3.169 1.424 -19.355 1.00 94.31 97 THR A O 1
ATOM 748 N N . ILE A 1 98 ? -3.472 2.069 -21.504 1.00 86.50 98 ILE A N 1
ATOM 749 C CA . ILE A 1 98 ? -2.057 2.322 -21.815 1.00 86.50 98 ILE A CA 1
ATOM 750 C C . ILE A 1 98 ? -1.489 3.360 -20.852 1.00 86.50 98 ILE A C 1
ATOM 752 O O . ILE A 1 98 ? -2.114 4.382 -20.557 1.00 86.50 98 ILE A O 1
ATOM 756 N N . THR A 1 99 ? -0.289 3.080 -20.365 1.00 82.31 99 THR A N 1
ATOM 757 C CA . THR A 1 99 ? 0.300 3.797 -19.242 1.00 82.31 99 THR A CA 1
ATOM 758 C C . THR A 1 99 ? 1.237 4.922 -19.643 1.00 82.31 99 THR A C 1
ATOM 760 O O . THR A 1 99 ? 1.986 4.832 -20.615 1.00 82.31 99 THR A O 1
ATOM 763 N N . GLY A 1 100 ? 1.207 5.988 -18.840 1.00 79.94 100 GLY A N 1
ATOM 764 C CA . GLY A 1 100 ? 2.283 6.975 -18.772 1.00 79.94 100 GLY A CA 1
ATOM 765 C C . GLY A 1 100 ? 3.313 6.599 -17.702 1.00 79.94 100 GLY A C 1
ATOM 766 O O . GLY A 1 100 ? 3.326 5.480 -17.196 1.00 79.94 100 GLY A O 1
ATOM 767 N N . ALA A 1 101 ? 4.158 7.553 -17.309 1.00 88.69 101 ALA A N 1
ATOM 768 C CA . ALA A 1 101 ? 5.086 7.343 -16.200 1.00 88.69 101 ALA A CA 1
ATOM 769 C C . ALA A 1 101 ? 4.325 7.114 -14.870 1.00 88.69 101 ALA A C 1
ATOM 771 O O . ALA A 1 101 ? 3.421 7.902 -14.554 1.00 88.69 101 ALA A O 1
ATOM 772 N N . PRO A 1 102 ? 4.690 6.091 -14.071 1.00 94.00 102 PRO A N 1
ATOM 773 C CA . PRO A 1 102 ? 4.115 5.871 -12.746 1.00 94.00 102 PRO A CA 1
ATOM 774 C C . PRO A 1 102 ? 4.272 7.092 -11.837 1.00 94.00 102 PRO A C 1
ATOM 776 O O . PRO A 1 102 ? 5.309 7.757 -11.833 1.00 94.00 102 PRO A O 1
ATOM 779 N N . ARG A 1 103 ? 3.254 7.370 -11.020 1.00 95.31 103 ARG A N 1
ATOM 780 C CA . ARG A 1 103 ? 3.243 8.473 -10.053 1.00 95.31 103 ARG A CA 1
ATOM 781 C C . ARG A 1 103 ? 3.021 7.962 -8.640 1.00 95.31 103 ARG A C 1
ATOM 783 O O . ARG A 1 103 ? 2.134 7.151 -8.390 1.00 95.31 103 ARG A O 1
ATOM 790 N N . ARG A 1 104 ? 3.801 8.503 -7.706 1.00 96.00 104 ARG A N 1
ATOM 791 C CA . ARG A 1 104 ? 3.706 8.210 -6.274 1.00 96.00 104 ARG A CA 1
ATOM 792 C C . ARG A 1 104 ? 2.547 8.966 -5.622 1.00 96.00 104 ARG A C 1
ATOM 794 O O . ARG A 1 104 ? 2.469 10.190 -5.727 1.00 96.00 104 ARG A O 1
ATOM 801 N N . LEU A 1 105 ? 1.717 8.266 -4.855 1.00 95.19 105 LEU A N 1
ATOM 802 C CA . LEU A 1 105 ? 0.555 8.815 -4.152 1.00 95.19 105 LEU A CA 1
ATOM 803 C C . LEU A 1 105 ? 0.880 9.080 -2.672 1.00 95.19 105 LEU A C 1
ATOM 805 O O . LEU A 1 105 ? 0.614 8.269 -1.785 1.00 95.19 105 LEU A O 1
ATOM 809 N N . ARG A 1 106 ? 1.480 10.242 -2.379 1.00 93.62 106 ARG A N 1
ATOM 810 C CA . ARG A 1 106 ? 1.957 10.592 -1.020 1.00 93.62 106 ARG A CA 1
ATOM 811 C C . ARG A 1 106 ? 0.862 10.591 0.052 1.00 93.62 106 ARG A C 1
ATOM 813 O O . ARG A 1 106 ? 1.122 10.166 1.172 1.00 93.62 106 ARG A O 1
ATOM 820 N N . VAL A 1 107 ? -0.335 11.074 -0.279 1.00 93.75 107 VAL A N 1
ATOM 821 C CA . VAL A 1 107 ? -1.452 11.155 0.680 1.00 93.75 107 VAL A CA 1
ATOM 822 C C . VAL A 1 107 ? -1.900 9.756 1.099 1.00 93.75 107 VAL A C 1
ATOM 824 O O . VAL A 1 107 ? -2.050 9.496 2.291 1.00 93.75 107 VAL A O 1
ATOM 827 N N . ILE A 1 108 ? -2.006 8.842 0.131 1.00 94.44 108 ILE A N 1
ATOM 828 C CA . ILE A 1 108 ? -2.377 7.444 0.362 1.00 94.44 108 ILE A CA 1
ATOM 829 C C . ILE A 1 108 ? -1.340 6.754 1.245 1.00 94.44 108 ILE A C 1
ATOM 831 O O . ILE A 1 108 ? -1.704 6.129 2.230 1.00 94.44 108 ILE A O 1
ATOM 835 N N . ASN A 1 109 ? -0.046 6.960 0.987 1.00 93.31 109 ASN A N 1
ATOM 836 C CA . ASN A 1 109 ? 1.017 6.405 1.833 1.00 93.31 109 ASN A CA 1
ATOM 837 C C . ASN A 1 109 ? 0.865 6.771 3.317 1.00 93.31 109 ASN A C 1
ATOM 839 O O . ASN A 1 109 ? 0.961 5.904 4.182 1.00 93.31 109 ASN A O 1
ATOM 843 N N . ASN A 1 110 ? 0.577 8.039 3.615 1.00 92.06 110 ASN A N 1
ATOM 844 C CA . ASN A 1 110 ? 0.380 8.485 4.994 1.00 92.06 110 ASN A CA 1
ATOM 845 C C . ASN A 1 110 ? -0.886 7.891 5.631 1.00 92.06 110 ASN A C 1
ATOM 847 O O . ASN A 1 110 ? -0.904 7.643 6.838 1.00 92.06 110 ASN A O 1
ATOM 851 N N . ALA A 1 111 ? -1.951 7.701 4.847 1.00 92.75 111 ALA A N 1
ATOM 852 C CA . ALA A 1 111 ? -3.195 7.101 5.317 1.00 92.75 111 ALA A CA 1
ATOM 853 C C . ALA A 1 111 ? -3.007 5.610 5.626 1.00 92.75 111 ALA A C 1
ATOM 855 O O . ALA A 1 111 ? -3.312 5.168 6.731 1.00 92.75 111 ALA A O 1
ATOM 856 N N . VAL A 1 112 ? -2.418 4.869 4.690 1.00 94.31 112 VAL A N 1
ATOM 857 C CA . VAL A 1 112 ? -2.151 3.433 4.803 1.00 94.31 112 VAL A CA 1
ATOM 858 C C . VAL A 1 112 ? -1.255 3.119 6.000 1.00 94.31 112 VAL A C 1
ATOM 860 O O . VAL A 1 112 ? -1.521 2.162 6.719 1.00 94.31 112 VAL A O 1
ATOM 863 N N . GLU A 1 113 ? -0.240 3.939 6.283 1.00 92.25 113 GLU A N 1
ATOM 864 C CA . GLU A 1 113 ? 0.632 3.722 7.444 1.00 92.25 113 GLU A CA 1
ATOM 865 C C . GLU A 1 113 ? -0.111 3.901 8.781 1.00 92.25 113 GLU A C 1
ATOM 867 O O . GLU A 1 113 ? 0.069 3.131 9.725 1.00 92.25 113 GLU A O 1
ATOM 872 N N . LYS A 1 114 ? -1.014 4.887 8.855 1.00 91.38 114 LYS A N 1
ATOM 873 C CA . LYS A 1 114 ? -1.877 5.092 10.029 1.00 91.38 114 LYS A CA 1
ATOM 874 C C . LYS A 1 114 ? -2.942 4.007 10.173 1.00 91.38 114 LYS A C 1
ATOM 876 O O . LYS A 1 114 ? -3.329 3.700 11.295 1.00 91.38 114 LYS A O 1
ATOM 881 N N . LEU A 1 115 ? -3.435 3.457 9.066 1.00 92.00 115 LEU A N 1
ATOM 882 C CA . LEU A 1 115 ? -4.361 2.325 9.081 1.00 92.00 115 LEU A CA 1
ATOM 883 C C . LEU A 1 115 ? -3.649 1.059 9.556 1.00 92.00 115 LEU A C 1
ATOM 885 O O . LEU A 1 115 ? -4.123 0.394 10.475 1.00 92.00 115 LEU A O 1
ATOM 889 N N . ALA A 1 116 ? -2.456 0.794 9.022 1.00 92.19 116 ALA A N 1
ATOM 890 C CA . ALA A 1 116 ? -1.633 -0.347 9.398 1.00 92.19 116 ALA A CA 1
ATOM 891 C C . ALA A 1 116 ? -1.351 -0.397 10.911 1.00 92.19 116 ALA A C 1
ATOM 893 O O . ALA A 1 116 ? -1.431 -1.461 11.524 1.00 92.19 116 ALA A O 1
ATOM 894 N N . SER A 1 117 ? -1.087 0.749 11.549 1.00 89.94 117 SER A N 1
ATOM 895 C CA . SER A 1 117 ? -0.834 0.799 12.996 1.00 89.94 117 SER A CA 1
ATOM 896 C C . SER A 1 117 ? -2.069 0.539 13.867 1.00 89.94 117 SER A C 1
ATOM 898 O O . SER A 1 117 ? -1.919 0.181 15.033 1.00 89.94 117 SER A O 1
ATOM 900 N N . ARG A 1 118 ? -3.281 0.690 13.323 1.00 86.81 118 ARG A N 1
ATOM 901 C CA . ARG A 1 118 ? -4.545 0.498 14.054 1.00 86.81 118 ARG A CA 1
ATOM 902 C C . ARG A 1 118 ? -5.162 -0.879 13.835 1.00 86.81 118 ARG A C 1
ATOM 904 O O . ARG A 1 118 ? -5.749 -1.426 14.766 1.00 86.81 118 ARG A O 1
ATOM 911 N N . VAL A 1 119 ? -5.045 -1.403 12.617 1.00 88.50 119 VAL A N 1
ATOM 912 C CA . VAL A 1 119 ? -5.792 -2.585 12.163 1.00 88.50 119 VAL A CA 1
ATOM 913 C C . VAL A 1 119 ? -4.952 -3.849 12.212 1.00 88.50 119 VAL A C 1
ATOM 915 O O . VAL A 1 119 ? -5.445 -4.899 12.614 1.00 88.50 119 VAL A O 1
ATOM 918 N N . LEU A 1 120 ? -3.677 -3.764 11.830 1.00 90.44 120 LEU A N 1
ATOM 919 C CA . LEU A 1 120 ? -2.842 -4.956 11.755 1.00 90.44 120 LEU A CA 1
ATOM 920 C C . LEU A 1 120 ? -2.539 -5.504 13.155 1.00 90.44 120 LEU A C 1
ATOM 922 O O . LEU A 1 120 ? -2.449 -4.772 14.143 1.00 90.44 120 LEU A O 1
ATOM 926 N N . THR A 1 121 ? -2.353 -6.813 13.233 1.00 91.25 121 THR A N 1
ATOM 927 C CA . THR A 1 121 ? -1.736 -7.474 14.389 1.00 91.25 121 THR A CA 1
ATOM 928 C C . THR A 1 121 ? -0.228 -7.215 14.412 1.00 91.25 121 THR A C 1
ATOM 930 O O . THR A 1 121 ? 0.345 -6.790 13.408 1.00 91.25 121 THR A O 1
ATOM 933 N N . ASP A 1 122 ? 0.439 -7.488 15.537 1.00 93.56 122 ASP A N 1
ATOM 934 C CA . ASP A 1 122 ? 1.901 -7.339 15.632 1.00 93.56 122 ASP A CA 1
ATOM 935 C C . ASP A 1 122 ? 2.626 -8.179 14.575 1.00 93.56 122 ASP A C 1
ATOM 937 O O . ASP A 1 122 ? 3.437 -7.647 13.824 1.00 93.56 122 ASP A O 1
ATOM 941 N N . ARG A 1 123 ? 2.218 -9.443 14.405 1.00 94.50 123 ARG A N 1
ATOM 942 C CA . ARG A 1 123 ? 2.742 -10.330 13.355 1.00 94.50 123 ARG A CA 1
ATOM 943 C C . ARG A 1 123 ? 2.598 -9.726 11.951 1.00 94.50 123 ARG A C 1
ATOM 945 O O . ARG A 1 123 ? 3.546 -9.726 11.178 1.00 94.50 123 ARG A O 1
ATOM 952 N N . GLN A 1 124 ? 1.424 -9.188 11.615 1.00 93.06 124 GLN A N 1
ATOM 953 C CA . GLN A 1 124 ? 1.190 -8.569 10.300 1.00 93.06 124 GLN A CA 1
ATOM 954 C C . GLN A 1 124 ? 1.996 -7.276 10.105 1.00 93.06 124 GLN A C 1
ATOM 956 O O . GLN A 1 124 ? 2.383 -6.956 8.982 1.00 93.06 124 GLN A O 1
ATOM 961 N N . ARG A 1 125 ? 2.248 -6.511 11.177 1.00 94.31 125 ARG A N 1
ATOM 962 C CA . ARG A 1 125 ? 3.146 -5.349 11.120 1.00 94.31 125 ARG A CA 1
ATOM 963 C C . ARG A 1 125 ? 4.579 -5.779 10.836 1.00 94.31 125 ARG A C 1
ATOM 965 O O . ARG A 1 125 ? 5.209 -5.181 9.975 1.00 94.31 125 ARG A O 1
ATOM 972 N N . GLU A 1 126 ? 5.070 -6.812 11.510 1.00 96.00 126 GLU A N 1
ATOM 973 C CA . GLU A 1 126 ? 6.410 -7.357 11.268 1.00 96.00 126 GLU A CA 1
ATOM 974 C C . GLU A 1 126 ? 6.569 -7.833 9.818 1.00 96.00 126 GLU A C 1
ATOM 976 O O . GLU A 1 126 ? 7.516 -7.433 9.145 1.00 96.00 126 GLU A O 1
ATOM 981 N N . GLU A 1 127 ? 5.604 -8.594 9.293 1.00 95.19 127 GLU A N 1
ATOM 982 C CA . GLU A 1 127 ? 5.578 -9.025 7.884 1.00 95.19 127 GLU A CA 1
ATOM 983 C C . GLU A 1 127 ? 5.614 -7.834 6.919 1.00 95.19 127 GLU A C 1
ATOM 985 O O . GLU A 1 127 ? 6.358 -7.825 5.936 1.00 95.19 127 GLU A O 1
ATOM 990 N N . ARG A 1 128 ? 4.852 -6.781 7.226 1.00 94.75 128 ARG A N 1
ATOM 991 C CA . ARG A 1 128 ? 4.856 -5.543 6.449 1.00 94.75 128 ARG A CA 1
ATOM 992 C C . ARG A 1 128 ? 6.217 -4.841 6.469 1.00 94.75 128 ARG A C 1
ATOM 994 O O . ARG A 1 128 ? 6.632 -4.328 5.430 1.00 94.75 128 ARG A O 1
ATOM 1001 N N . GLU A 1 129 ? 6.889 -4.785 7.616 1.00 95.69 129 GLU A N 1
ATOM 1002 C CA . GLU A 1 129 ? 8.224 -4.186 7.728 1.00 95.69 129 GLU A CA 1
ATOM 1003 C C . GLU A 1 129 ? 9.282 -5.006 6.984 1.00 95.69 129 GLU A C 1
ATOM 1005 O O . GLU A 1 129 ? 10.122 -4.428 6.298 1.00 95.69 129 GLU A O 1
ATOM 1010 N N . LEU A 1 130 ? 9.198 -6.339 7.020 1.00 95.50 130 LEU A N 1
ATOM 1011 C CA . LEU A 1 130 ? 10.064 -7.204 6.215 1.00 95.50 130 LEU A CA 1
ATOM 1012 C C . LEU A 1 130 ? 9.910 -6.897 4.723 1.00 95.50 130 LEU A C 1
ATOM 1014 O O . LEU A 1 130 ? 10.899 -6.621 4.050 1.00 95.50 130 LEU A O 1
ATOM 1018 N N . ARG A 1 131 ? 8.672 -6.809 4.223 1.00 94.62 131 ARG A N 1
ATOM 1019 C CA . ARG A 1 131 ? 8.404 -6.426 2.825 1.00 94.62 131 ARG A CA 1
ATOM 1020 C C . ARG A 1 131 ? 8.923 -5.026 2.474 1.00 94.62 131 ARG A C 1
ATOM 1022 O O . ARG A 1 131 ? 9.350 -4.791 1.342 1.00 94.62 131 ARG A O 1
ATOM 1029 N N . LYS A 1 132 ? 8.881 -4.070 3.414 1.00 94.38 132 LYS A N 1
ATOM 1030 C CA . LYS A 1 132 ? 9.499 -2.739 3.234 1.00 94.38 132 LYS A CA 1
ATOM 1031 C C . LYS A 1 132 ? 11.015 -2.853 3.107 1.00 94.38 132 LYS A C 1
ATOM 1033 O O . LYS A 1 132 ? 11.587 -2.208 2.230 1.00 94.38 132 LYS A O 1
ATOM 1038 N N . GLN A 1 133 ? 11.646 -3.658 3.958 1.00 94.69 133 GLN A N 1
ATOM 1039 C CA . GLN A 1 133 ? 13.090 -3.852 3.944 1.00 94.69 133 GLN A CA 1
ATOM 1040 C C . GLN A 1 133 ? 13.547 -4.534 2.653 1.00 94.69 133 GLN A C 1
ATOM 1042 O O . GLN A 1 133 ? 14.449 -4.026 1.997 1.00 94.69 133 GLN A O 1
ATOM 1047 N N . GLU A 1 134 ? 12.857 -5.591 2.222 1.00 93.00 134 GLU A N 1
ATOM 1048 C CA . GLU A 1 134 ? 13.118 -6.268 0.945 1.00 93.00 134 GLU A CA 1
ATOM 1049 C C . GLU A 1 134 ? 13.094 -5.291 -0.237 1.00 93.00 134 GLU A C 1
ATOM 1051 O O . GLU A 1 134 ? 13.941 -5.352 -1.127 1.00 93.00 134 GLU A O 1
ATOM 1056 N N . PHE A 1 135 ? 12.148 -4.348 -0.238 1.00 90.75 135 PHE A N 1
ATOM 1057 C CA . PHE A 1 135 ? 12.085 -3.312 -1.263 1.00 90.75 135 PHE A CA 1
ATOM 1058 C C . PHE A 1 135 ? 13.280 -2.347 -1.201 1.00 90.75 135 PHE A C 1
ATOM 1060 O O . PHE A 1 135 ? 13.845 -2.010 -2.242 1.00 90.75 135 PHE A O 1
ATOM 1067 N N . ILE A 1 136 ? 13.669 -1.896 -0.005 1.00 91.88 136 ILE A N 1
ATOM 1068 C CA . ILE A 1 136 ? 14.839 -1.022 0.181 1.00 91.88 136 ILE A CA 1
ATOM 1069 C C . ILE A 1 136 ? 16.105 -1.727 -0.312 1.00 91.88 136 ILE A C 1
ATOM 1071 O O . ILE A 1 136 ? 16.874 -1.137 -1.070 1.00 91.88 136 ILE A O 1
ATOM 1075 N N . ASP A 1 137 ? 16.280 -2.992 0.059 1.00 93.69 137 ASP A N 1
ATOM 1076 C CA . ASP A 1 137 ? 17.431 -3.802 -0.328 1.00 93.69 137 ASP A CA 1
ATOM 1077 C C . ASP A 1 137 ? 17.468 -4.015 -1.847 1.00 93.69 137 ASP A C 1
ATOM 1079 O O . ASP A 1 137 ? 18.522 -3.870 -2.468 1.00 93.69 137 ASP A O 1
ATOM 1083 N N . ALA A 1 138 ? 16.316 -4.274 -2.474 1.00 89.81 138 ALA A N 1
ATOM 1084 C CA . ALA A 1 138 ? 16.208 -4.405 -3.925 1.00 89.81 138 ALA A CA 1
ATOM 1085 C C . ALA A 1 138 ? 16.584 -3.108 -4.661 1.00 89.81 138 ALA A C 1
ATOM 1087 O O . ALA A 1 138 ? 17.288 -3.151 -5.672 1.00 89.81 138 ALA A O 1
ATOM 1088 N N . VAL A 1 139 ? 16.154 -1.946 -4.154 1.00 88.31 139 VAL A N 1
ATOM 1089 C CA . VAL A 1 139 ? 16.529 -0.642 -4.724 1.00 88.31 139 VAL A CA 1
ATOM 1090 C C . VAL A 1 139 ? 18.025 -0.386 -4.557 1.00 88.31 139 VAL A C 1
ATOM 1092 O O . VAL A 1 139 ? 18.683 -0.029 -5.532 1.00 88.31 139 VAL A O 1
ATOM 1095 N N . ALA A 1 140 ? 18.575 -0.619 -3.365 1.00 92.81 140 ALA A N 1
ATOM 1096 C CA . ALA A 1 140 ? 20.000 -0.445 -3.102 1.00 92.81 140 ALA A CA 1
ATOM 1097 C C . ALA A 1 140 ? 20.860 -1.361 -3.990 1.00 92.81 140 ALA A C 1
ATOM 1099 O O . ALA A 1 140 ? 21.866 -0.924 -4.549 1.00 92.81 140 ALA A O 1
ATOM 1100 N N . ALA A 1 141 ? 20.439 -2.615 -4.182 1.00 92.44 141 ALA A N 1
ATOM 1101 C CA . ALA A 1 141 ? 21.105 -3.554 -5.079 1.00 92.44 141 ALA A CA 1
ATOM 1102 C C . ALA A 1 141 ? 21.068 -3.082 -6.542 1.00 92.44 141 ALA A C 1
ATOM 1104 O O . ALA A 1 141 ? 22.087 -3.146 -7.232 1.00 92.44 141 ALA A O 1
ATOM 1105 N N . ALA A 1 142 ? 19.926 -2.568 -7.012 1.00 89.56 142 ALA A N 1
ATOM 1106 C CA . ALA A 1 142 ? 19.796 -2.022 -8.362 1.00 89.56 142 ALA A CA 1
ATOM 1107 C C . ALA A 1 142 ? 20.677 -0.777 -8.577 1.00 89.56 142 ALA A C 1
ATOM 1109 O O . ALA A 1 142 ? 21.332 -0.654 -9.614 1.00 89.56 142 ALA A O 1
ATOM 1110 N N . GLU A 1 143 ? 20.739 0.126 -7.595 1.00 90.81 143 GLU A N 1
ATOM 1111 C CA . GLU A 1 143 ? 21.610 1.306 -7.633 1.00 90.81 143 GLU A CA 1
ATOM 1112 C C . GLU A 1 143 ? 23.095 0.918 -7.664 1.00 90.81 143 GLU A C 1
ATOM 1114 O O . GLU A 1 143 ? 23.847 1.436 -8.494 1.00 90.81 143 GLU A O 1
ATOM 1119 N N . ALA A 1 144 ? 23.512 -0.033 -6.822 1.00 93.44 144 ALA A N 1
ATOM 1120 C CA . ALA A 1 144 ? 24.880 -0.543 -6.805 1.00 93.44 144 ALA A CA 1
ATOM 1121 C C . ALA A 1 144 ? 25.261 -1.219 -8.135 1.00 93.44 144 ALA A C 1
ATOM 1123 O O . ALA A 1 144 ? 26.346 -0.973 -8.662 1.00 93.44 144 ALA A O 1
ATOM 1124 N N . ALA A 1 145 ? 24.362 -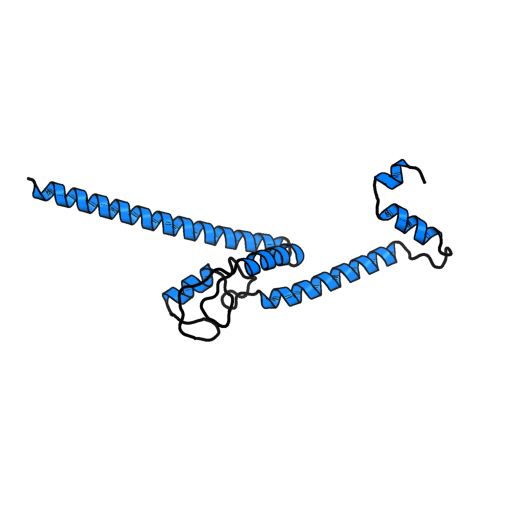2.021 -8.718 1.00 93.75 145 ALA A N 1
ATOM 1125 C CA . ALA A 1 145 ? 24.582 -2.657 -10.017 1.00 93.75 145 ALA A CA 1
ATOM 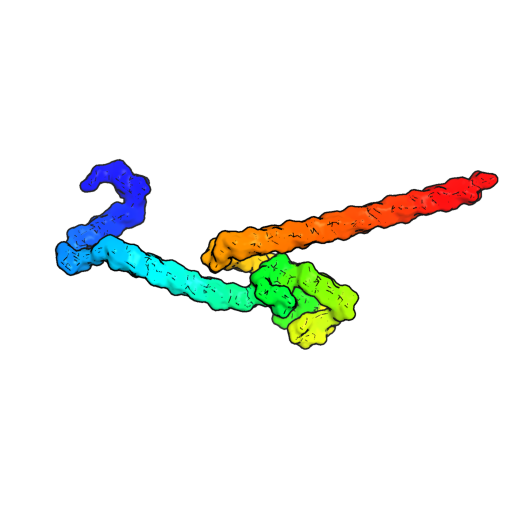1126 C C . ALA A 1 145 ? 24.754 -1.625 -11.144 1.00 93.75 145 ALA A C 1
ATOM 1128 O O . ALA A 1 145 ? 25.651 -1.753 -11.980 1.00 93.75 145 ALA A O 1
ATOM 1129 N N . TYR A 1 146 ? 23.934 -0.569 -11.144 1.00 91.81 146 TYR A N 1
ATOM 1130 C CA . TYR A 1 146 ? 24.063 0.524 -12.102 1.00 91.81 146 TYR A CA 1
ATOM 1131 C C . TYR A 1 146 ? 25.406 1.249 -11.950 1.00 91.81 146 TYR A C 1
ATOM 1133 O O . TYR A 1 146 ? 26.116 1.426 -12.938 1.00 91.81 146 TYR A O 1
ATOM 1141 N N . GLN A 1 147 ? 25.808 1.605 -10.728 1.00 91.75 147 GLN A N 1
ATOM 1142 C CA . GLN A 1 147 ? 27.113 2.231 -10.481 1.00 91.75 147 GLN A CA 1
ATOM 1143 C C . GLN A 1 147 ? 28.279 1.339 -10.927 1.00 91.75 147 GLN A C 1
ATOM 1145 O O . GLN A 1 147 ? 29.171 1.819 -11.626 1.00 91.75 147 GLN A O 1
ATOM 1150 N N . GLY A 1 148 ? 28.224 0.038 -10.623 1.00 92.62 148 GLY A N 1
ATOM 1151 C CA . GLY A 1 148 ? 29.211 -0.939 -11.087 1.00 92.62 148 GLY A CA 1
ATOM 1152 C C . GLY A 1 148 ? 29.335 -0.975 -12.613 1.00 92.62 148 GLY A C 1
ATOM 1153 O O . GLY A 1 148 ? 30.444 -0.915 -13.139 1.00 92.62 148 GLY A O 1
ATOM 1154 N N . SER A 1 149 ? 28.210 -0.970 -13.341 1.00 93.19 149 SER A N 1
ATOM 1155 C CA . SER A 1 149 ? 28.232 -0.930 -14.813 1.00 93.19 149 SER A CA 1
ATOM 1156 C C . SER A 1 149 ? 28.897 0.335 -15.370 1.00 93.19 149 SER A C 1
ATOM 1158 O O . SER A 1 149 ? 29.664 0.261 -16.330 1.00 93.19 149 SER A O 1
ATOM 1160 N N . LEU A 1 150 ? 28.678 1.494 -14.736 1.00 92.94 150 LEU A N 1
ATOM 1161 C CA . LEU A 1 150 ? 29.294 2.752 -15.158 1.00 92.94 150 LEU A CA 1
ATOM 1162 C C . LEU A 1 150 ? 30.811 2.746 -14.946 1.00 92.94 150 LEU A C 1
ATOM 1164 O O . LEU A 1 150 ? 31.552 3.268 -15.786 1.00 92.94 150 LEU A O 1
ATOM 1168 N N . GLU A 1 151 ? 31.274 2.165 -13.839 1.00 93.25 151 GLU A N 1
ATOM 1169 C CA . GLU A 1 151 ? 32.698 2.007 -13.542 1.00 93.25 151 GLU A CA 1
ATOM 1170 C C . GLU A 1 151 ? 33.376 1.037 -14.516 1.00 93.25 151 GLU A C 1
ATOM 1172 O O . GLU A 1 151 ? 34.433 1.365 -15.067 1.00 93.25 151 GLU A O 1
ATOM 1177 N N . GLU A 1 152 ? 32.752 -0.110 -14.800 1.00 91.75 152 GLU A N 1
ATOM 1178 C CA . GLU A 1 152 ? 33.239 -1.062 -15.805 1.00 91.75 152 GLU A CA 1
ATOM 1179 C C . GLU A 1 152 ? 33.338 -0.418 -17.195 1.00 91.75 152 GLU A C 1
ATOM 1181 O O . GLU A 1 152 ? 34.373 -0.523 -17.863 1.00 91.75 152 GLU A O 1
ATOM 1186 N N . ASP A 1 153 ? 32.304 0.309 -17.623 1.00 92.81 153 ASP A N 1
ATOM 1187 C CA . ASP A 1 153 ? 32.287 1.013 -18.907 1.00 92.81 153 ASP A CA 1
ATOM 1188 C C . ASP A 1 153 ? 33.332 2.135 -18.974 1.00 92.81 153 ASP A C 1
ATOM 1190 O O . ASP A 1 153 ? 33.895 2.416 -20.039 1.00 92.81 153 ASP A O 1
ATOM 1194 N N . ALA A 1 154 ? 33.613 2.807 -17.855 1.00 93.06 154 ALA A N 1
ATOM 1195 C CA . ALA A 1 154 ? 34.678 3.801 -17.771 1.00 93.06 154 ALA A CA 1
ATOM 1196 C C . ALA A 1 154 ? 36.067 3.151 -17.876 1.00 93.06 154 ALA A C 1
ATOM 1198 O O . ALA A 1 154 ? 36.935 3.670 -18.586 1.00 93.06 154 ALA A O 1
ATOM 1199 N N . LEU A 1 155 ? 36.276 2.006 -17.219 1.00 92.75 155 LEU A N 1
ATOM 1200 C CA . LEU A 1 155 ? 37.532 1.260 -17.278 1.00 92.75 155 LEU A CA 1
ATOM 1201 C C . LEU A 1 155 ? 37.803 0.732 -18.692 1.00 92.75 155 LEU A C 1
ATOM 1203 O O . LEU A 1 155 ? 38.902 0.931 -19.215 1.00 92.75 155 LEU A O 1
ATOM 1207 N N . ARG A 1 156 ? 36.792 0.139 -19.345 1.00 92.44 156 ARG A N 1
ATOM 1208 C CA . ARG A 1 156 ? 36.883 -0.330 -20.740 1.00 92.44 156 ARG A CA 1
ATOM 1209 C C . ARG A 1 156 ? 37.281 0.800 -21.685 1.00 92.44 156 ARG A C 1
ATOM 1211 O O . ARG A 1 156 ? 38.196 0.629 -22.487 1.00 92.44 156 ARG A O 1
ATOM 1218 N N . ARG A 1 157 ? 36.660 1.979 -21.553 1.00 91.12 157 ARG A N 1
ATOM 1219 C CA . ARG A 1 157 ? 37.001 3.162 -22.363 1.00 91.12 157 ARG A CA 1
ATOM 1220 C C . ARG A 1 157 ? 38.449 3.621 -22.162 1.00 91.12 157 ARG A C 1
ATOM 1222 O O . ARG A 1 157 ? 39.125 3.907 -23.147 1.00 91.12 157 ARG A O 1
ATOM 1229 N N . ARG A 1 158 ? 38.948 3.646 -20.920 1.00 91.19 158 ARG A N 1
ATOM 1230 C CA . ARG A 1 158 ? 40.348 4.008 -20.613 1.00 91.19 158 ARG A CA 1
ATOM 1231 C C . ARG A 1 158 ? 41.350 3.006 -21.193 1.00 91.19 158 ARG A C 1
ATOM 1233 O O . ARG A 1 158 ? 42.333 3.422 -21.797 1.00 91.19 158 ARG A O 1
ATOM 1240 N N . ALA A 1 159 ? 41.088 1.707 -21.048 1.00 88.62 159 ALA A N 1
ATOM 1241 C CA . ALA A 1 159 ? 41.945 0.654 -21.599 1.00 88.62 159 ALA A CA 1
ATOM 1242 C C . ALA A 1 159 ? 42.001 0.698 -23.137 1.00 88.62 159 ALA A C 1
ATOM 1244 O O . ALA A 1 159 ? 43.070 0.545 -23.730 1.00 88.62 159 ALA A O 1
ATOM 1245 N N . SER A 1 160 ? 40.860 0.968 -23.783 1.00 88.19 160 SER A N 1
ATOM 1246 C CA . SER A 1 160 ? 40.788 1.108 -25.239 1.00 88.19 160 SER A CA 1
ATOM 1247 C C . SER A 1 160 ? 41.567 2.326 -25.747 1.00 88.19 160 SER A C 1
ATOM 1249 O O . SER A 1 160 ? 42.214 2.223 -26.784 1.00 88.19 160 SER A O 1
ATOM 1251 N N . ALA A 1 161 ? 41.547 3.447 -25.016 1.00 83.81 161 ALA A N 1
ATOM 1252 C CA . ALA A 1 161 ? 42.324 4.642 -25.354 1.00 83.81 161 ALA A CA 1
ATOM 1253 C C . ALA A 1 161 ? 43.840 4.410 -25.213 1.00 83.81 161 ALA A C 1
ATOM 1255 O O . ALA A 1 161 ? 44.595 4.734 -26.123 1.00 83.81 161 ALA A O 1
ATOM 1256 N N . ALA A 1 162 ? 44.281 3.759 -24.131 1.00 78.25 162 ALA A N 1
ATOM 1257 C CA . ALA A 1 162 ? 45.698 3.452 -23.905 1.00 78.25 162 ALA A CA 1
ATOM 1258 C C . ALA A 1 162 ? 46.302 2.502 -24.960 1.00 78.25 162 ALA A C 1
ATOM 1260 O O . ALA A 1 162 ? 47.505 2.521 -25.194 1.00 78.25 162 ALA A O 1
ATOM 1261 N N . SER A 1 163 ? 45.472 1.679 -25.609 1.00 74.88 163 SER A N 1
ATOM 1262 C CA . SER A 1 163 ? 45.907 0.741 -26.653 1.00 74.88 163 SER A CA 1
ATOM 1263 C C . SER A 1 163 ? 46.049 1.384 -28.042 1.00 74.88 163 SER A C 1
ATOM 1265 O O . SER A 1 163 ? 46.556 0.738 -28.949 1.00 74.88 163 SER A O 1
ATOM 1267 N N . GLN A 1 164 ? 45.570 2.619 -28.236 1.00 68.88 164 GLN A N 1
ATOM 1268 C CA . GLN A 1 164 ? 45.645 3.342 -29.516 1.00 68.88 164 GLN A CA 1
ATOM 1269 C C . GLN A 1 164 ? 46.863 4.278 -29.612 1.00 68.88 164 GLN A C 1
ATOM 1271 O O . GLN A 1 164 ? 47.127 4.819 -30.683 1.00 68.88 164 GLN A O 1
ATOM 1276 N N . GLU A 1 165 ? 47.598 4.471 -28.513 1.00 59.00 165 GLU A N 1
ATOM 1277 C CA . GLU A 1 165 ? 48.734 5.400 -28.410 1.00 59.00 165 GLU A CA 1
ATOM 1278 C C . GLU A 1 165 ? 50.116 4.706 -28.415 1.00 59.00 165 GLU A C 1
ATOM 1280 O O . GLU A 1 165 ? 51.133 5.387 -28.278 1.00 59.00 165 GLU A O 1
ATOM 1285 N N . GLY A 1 166 ? 50.170 3.376 -28.575 1.00 49.78 166 GLY A N 1
ATOM 1286 C CA . GLY A 1 166 ? 51.405 2.573 -28.648 1.00 49.78 166 GLY A CA 1
ATOM 1287 C C . GLY A 1 166 ? 51.575 1.871 -29.986 1.00 49.78 166 GLY A C 1
ATOM 1288 O O . GLY A 1 166 ? 52.742 1.745 -30.421 1.00 49.78 166 GLY A O 1
#

Secondary structure (DSSP, 8-state):
--HHHHHH-TTHHHHHHHHHHS-TTTSPPHHHHHHHHHHHHHHHHHHHHHHHHTTB-TTT-SB-SSEEE-STT---EEHHHHHHHHHH-SB-TTT-PBP-S-EE-HHHHHHHHHHHHHHS-HHHHHHHHHHHHHHHHHHHHHHHHHHHHHHHHHHHHHHHHHTS--

Solvent-accessible surface area (backbone atoms only — not comparable to full-atom values): 9513 Å² total; per-residue (Å²): 134,62,78,73,58,47,74,76,34,77,66,56,49,61,51,51,53,59,47,64,74,41,57,82,91,71,45,81,49,75,66,57,52,52,50,54,51,50,52,53,52,48,53,57,40,50,58,47,46,61,57,43,62,82,43,36,9,84,86,79,73,39,72,44,50,66,28,24,28,39,50,93,87,57,59,57,26,22,42,68,61,48,52,61,46,47,77,79,38,69,40,32,93,84,80,59,47,74,45,63,80,72,43,76,40,67,69,58,39,60,50,50,55,58,45,48,74,68,56,48,51,72,70,55,46,52,55,51,50,52,56,52,48,55,51,52,50,52,51,53,51,52,52,51,52,52,52,50,52,53,51,53,54,50,49,52,52,52,56,58,55,63,68,73,78,116

InterPro domains:
  IPR001841 Zinc finger, RING-type [PF13923] (56-95)
  IPR001841 Zinc finger, RING-type [PS50089] (57-96)
  IPR013083 Zinc finger, RING/FYVE/PHD-type [G3DSA:3.30.40.10] (31-147)
  IPR052256 E3 ubiquitin-protein ligase CHFR [PTHR16079] (38-133)

Mean predicted aligned error: 9.91 Å

Organism: NCBI:txid464990

Foldseek 3Di:
DDPVVCVVCVPVVVVVVVLVVDDPVPRDDPVNVVVVVVVVLVVVLVVLVVVQQVQAAPQVRHRAAQWKDFDPVRRTHHPVSVVVVCVPAQAGPPPRHGGDDIDTDVVSNVVSVVSCVSHDDPVSVVVVVVVVVVVVVVVVVVVVVVVVVVVVVVVVVVVVVVVVPD